Protein AF-A0A914SX20-F1 (afdb_monomer_lite)

Sequence (142 aa):
ERFKAFSTTAESLVAKCKTLLSCYAFHEPKPSIQQNTDINKPLYVNAGNDSLESIGHITGAGIPPNNYKDAMREWKEAFQENFPQEDENKKQSSSADIVEDKKFAEYEIDIAVEEKRRELEMFIREKKNRKALAEKSRRQNG

Foldseek 3Di:
DDQDDDDPPPVVVVVLVVQQVVCVVVVHDGDPDDADPDSVDDGGDDPPRPDCVNNDDPVNDDDPDPDDVRNVVSVVVSCCVVPPDDDPVVPPPDVVVVVPDPVPDDPVVVVVVVVVVVVVVVVVVVVVVVVVVVVVVVVVVD

pLDDT: mean 78.5, std 13.79, range [34.06, 96.38]

Secondary structure (DSSP, 8-state):
----PPPTT-HHHHHHHHHHHHHHHHTPPPP-PPPB--TTS--B--TTS--HHHH--TTSSSPPPSSHHHHHHHHHHHHHHHSPPPPHHHH---HHHHHT-GGG--HHHHHHHHHHHHHHHHHHHHHHHHHHHHHHHHHH--

Radius of gyration: 32.83 Å; chains: 1; bounding box: 59×40×92 Å

Structure (mmCIF, N/CA/C/O backbone):
data_AF-A0A914SX20-F1
#
_entry.id   AF-A0A914SX20-F1
#
loop_
_atom_site.group_PDB
_atom_site.id
_atom_site.type_symbol
_atom_site.label_atom_id
_atom_site.label_alt_id
_atom_site.label_comp_id
_atom_site.label_asym_id
_atom_site.label_entity_id
_atom_site.label_seq_id
_atom_site.pdbx_PDB_ins_code
_atom_site.Cartn_x
_atom_site.Cartn_y
_atom_site.Cartn_z
_atom_site.occupancy
_atom_site.B_iso_or_equiv
_atom_site.auth_seq_id
_atom_site.auth_comp_id
_atom_site.auth_asym_id
_atom_site.auth_atom_id
_atom_site.pdbx_PDB_model_num
ATOM 1 N N . GLU A 1 1 ? -7.775 13.076 -13.516 1.00 34.06 1 GLU A N 1
ATOM 2 C CA . GLU A 1 1 ? -7.476 12.136 -14.619 1.00 34.06 1 GLU A CA 1
ATOM 3 C C . GLU A 1 1 ? -7.643 10.711 -14.099 1.00 34.06 1 GLU A C 1
ATOM 5 O O . GLU A 1 1 ? -7.273 10.458 -12.962 1.00 34.06 1 GLU A O 1
ATOM 10 N N . ARG A 1 2 ? -8.308 9.809 -14.836 1.00 35.44 2 ARG A N 1
ATOM 11 C CA . ARG A 1 2 ? -8.530 8.423 -14.376 1.00 35.44 2 ARG A CA 1
ATOM 12 C C . ARG A 1 2 ? -7.283 7.588 -14.668 1.00 35.44 2 ARG A C 1
ATOM 14 O O . ARG A 1 2 ? -6.905 7.474 -15.832 1.00 35.44 2 ARG A O 1
ATOM 21 N N . PHE A 1 3 ? -6.700 6.983 -13.633 1.00 36.69 3 PHE A N 1
ATOM 22 C CA . PHE A 1 3 ? -5.662 5.955 -13.754 1.00 36.69 3 PHE A CA 1
ATOM 23 C C . PHE A 1 3 ? -6.109 4.872 -14.751 1.00 36.69 3 PHE A C 1
ATOM 25 O O . PHE A 1 3 ? -7.164 4.257 -14.580 1.00 36.69 3 PHE A O 1
ATOM 32 N N . LYS A 1 4 ? -5.318 4.640 -15.804 1.00 35.00 4 LYS A N 1
ATOM 33 C CA . LYS A 1 4 ? -5.474 3.492 -16.707 1.00 35.00 4 LYS A CA 1
ATOM 34 C C . LYS A 1 4 ? -4.441 2.442 -16.310 1.00 35.00 4 LYS A C 1
ATOM 36 O O . LYS A 1 4 ? -3.249 2.636 -16.513 1.00 35.00 4 LYS A O 1
ATOM 41 N N . ALA A 1 5 ? -4.908 1.349 -15.715 1.00 38.56 5 ALA A N 1
ATOM 42 C CA . ALA A 1 5 ? -4.082 0.193 -15.390 1.00 38.56 5 ALA A CA 1
ATOM 43 C C . ALA A 1 5 ? -3.780 -0.638 -16.649 1.00 38.56 5 ALA A C 1
ATOM 45 O O . ALA A 1 5 ? -4.618 -0.749 -17.548 1.00 38.56 5 ALA A O 1
ATOM 46 N N . PHE A 1 6 ? -2.582 -1.228 -16.701 1.00 50.22 6 PHE A N 1
ATOM 47 C CA . PHE A 1 6 ? -2.149 -2.078 -17.806 1.00 50.22 6 PHE A CA 1
ATOM 48 C C . PHE A 1 6 ? -2.756 -3.483 -17.726 1.00 50.22 6 PHE A C 1
ATOM 50 O O . PHE A 1 6 ? -2.814 -4.102 -16.668 1.00 50.22 6 PHE A O 1
ATOM 57 N N . SER A 1 7 ? -3.220 -3.955 -18.882 1.00 50.31 7 SER A N 1
ATOM 58 C CA . SER A 1 7 ? -4.004 -5.175 -19.079 1.00 50.31 7 SER A CA 1
ATOM 59 C C . SER A 1 7 ? -3.126 -6.408 -19.335 1.00 50.31 7 SER A C 1
ATOM 61 O O . SER A 1 7 ? -2.111 -6.327 -20.030 1.00 50.31 7 SER A O 1
ATOM 63 N N . THR A 1 8 ? -3.577 -7.578 -18.869 1.00 52.78 8 THR A N 1
ATOM 64 C CA . THR A 1 8 ? -3.041 -8.922 -19.180 1.00 52.78 8 THR A CA 1
ATOM 65 C C . THR A 1 8 ? -3.148 -9.309 -20.661 1.00 52.78 8 THR A C 1
ATOM 67 O O . THR A 1 8 ? -2.637 -10.348 -21.068 1.00 52.78 8 THR A O 1
ATOM 70 N N . THR A 1 9 ? -3.775 -8.468 -21.487 1.00 57.56 9 THR A N 1
ATOM 71 C CA . THR A 1 9 ? -3.936 -8.666 -22.936 1.00 57.56 9 THR A CA 1
ATOM 72 C C . THR A 1 9 ? -2.714 -8.247 -23.760 1.00 57.56 9 THR A C 1
ATOM 74 O O . THR A 1 9 ? -2.726 -8.386 -24.980 1.00 57.56 9 THR A O 1
ATOM 77 N N . ALA A 1 10 ? -1.652 -7.720 -23.142 1.00 68.44 10 ALA A N 1
ATOM 78 C CA . ALA A 1 10 ? -0.405 -7.422 -23.844 1.00 68.44 10 ALA A CA 1
ATOM 79 C C . ALA A 1 10 ? 0.422 -8.707 -24.036 1.00 68.44 10 ALA A C 1
ATOM 81 O O . ALA A 1 10 ? 1.380 -8.957 -23.304 1.00 68.44 10 ALA A O 1
ATOM 82 N N . GLU A 1 11 ? 0.062 -9.526 -25.030 1.00 71.94 11 GLU A N 1
ATOM 83 C CA . GLU A 1 11 ? 0.748 -10.792 -25.356 1.00 71.94 11 GLU A CA 1
ATOM 84 C C . GLU A 1 11 ? 2.273 -10.628 -25.477 1.00 71.94 11 GLU A C 1
ATOM 86 O O . GLU A 1 11 ? 3.041 -11.469 -25.007 1.00 71.94 11 GLU A O 1
ATOM 91 N N . SER A 1 12 ? 2.721 -9.496 -26.028 1.00 75.00 12 SER A N 1
ATOM 92 C CA . SER A 1 12 ? 4.141 -9.160 -26.165 1.00 75.00 12 SER A CA 1
ATOM 93 C C . SER A 1 12 ? 4.856 -8.960 -24.824 1.00 75.00 12 SER A C 1
ATOM 95 O O . SER A 1 12 ? 6.036 -9.288 -24.713 1.00 75.00 12 SER A O 1
ATOM 97 N N . LEU A 1 13 ? 4.168 -8.458 -23.795 1.00 75.62 13 LEU A N 1
ATOM 98 C CA . LEU A 1 13 ? 4.719 -8.320 -22.447 1.00 75.62 13 LEU A CA 1
ATOM 99 C C . LEU A 1 13 ? 4.821 -9.688 -21.769 1.00 75.62 13 LEU A C 1
ATOM 101 O O . LEU A 1 13 ? 5.866 -10.023 -21.217 1.00 75.62 13 LEU A O 1
ATOM 105 N N . VAL A 1 14 ? 3.773 -10.510 -21.875 1.00 79.44 14 VAL A N 1
ATOM 106 C CA . VAL A 1 14 ? 3.756 -11.870 -21.314 1.00 79.44 14 VAL A CA 1
ATOM 107 C C . VAL A 1 14 ? 4.865 -12.729 -21.924 1.00 79.44 14 VAL A C 1
ATOM 109 O O . VAL A 1 14 ? 5.563 -13.433 -21.193 1.00 79.44 14 VAL A O 1
ATOM 112 N N . ALA A 1 15 ? 5.071 -12.649 -23.242 1.00 81.25 15 ALA A N 1
ATOM 113 C CA . ALA A 1 15 ? 6.157 -13.348 -23.924 1.00 81.25 15 ALA A CA 1
ATOM 114 C C . ALA A 1 15 ? 7.536 -12.919 -23.393 1.00 81.25 15 ALA A C 1
ATOM 116 O O . ALA A 1 15 ? 8.345 -13.774 -23.041 1.00 81.25 15 ALA A O 1
ATOM 117 N N . LYS A 1 16 ? 7.776 -11.608 -23.244 1.00 79.81 16 LYS A N 1
ATOM 118 C CA . LYS A 1 16 ? 9.024 -11.075 -22.669 1.00 79.81 16 LYS A CA 1
ATOM 119 C C . LYS A 1 16 ? 9.252 -11.560 -21.236 1.00 79.81 16 LYS A C 1
ATOM 121 O O . LYS A 1 16 ? 10.356 -12.000 -20.922 1.00 79.81 16 LYS A O 1
ATOM 126 N N . CYS A 1 17 ? 8.221 -11.542 -20.388 1.00 81.75 17 CYS A N 1
ATOM 127 C CA . CYS A 1 17 ? 8.314 -12.036 -19.013 1.00 81.75 17 CYS A CA 1
ATOM 128 C C . CYS A 1 17 ? 8.651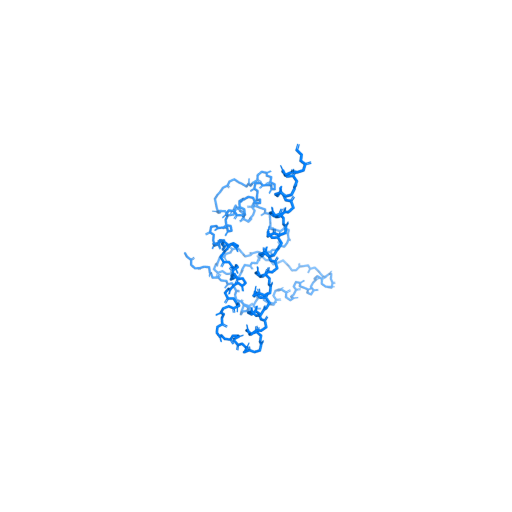 -13.531 -18.959 1.00 81.75 17 CYS A C 1
ATOM 130 O O . CYS A 1 17 ? 9.51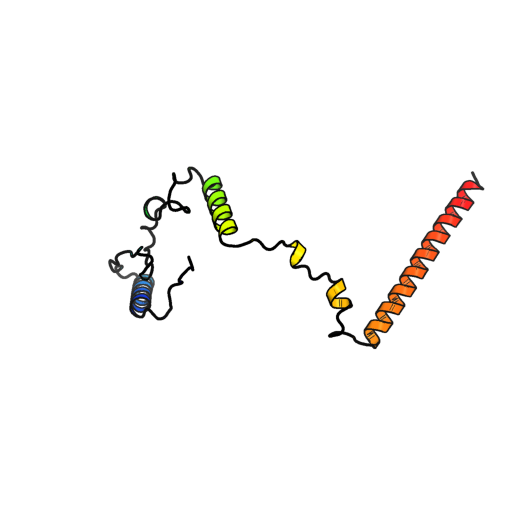6 -13.927 -18.183 1.00 81.75 17 CYS A O 1
ATOM 132 N N . LYS A 1 18 ? 8.016 -14.360 -19.801 1.00 84.75 18 LYS A N 1
ATOM 133 C CA . LYS A 1 18 ? 8.326 -15.796 -19.888 1.00 84.75 18 LYS A CA 1
ATOM 134 C C . LYS A 1 18 ? 9.775 -16.033 -20.304 1.00 84.75 18 LYS A C 1
ATOM 136 O O . LYS A 1 18 ? 10.456 -16.816 -19.655 1.00 84.75 18 LYS A O 1
ATOM 141 N N . THR A 1 19 ? 10.264 -15.324 -21.322 1.00 84.69 19 THR A N 1
ATOM 142 C CA . THR A 1 19 ? 11.665 -15.424 -21.756 1.00 84.69 19 THR A CA 1
ATOM 143 C C . THR A 1 19 ? 12.630 -15.043 -20.637 1.00 84.69 19 THR A C 1
ATOM 145 O O . THR A 1 19 ? 13.569 -15.782 -20.371 1.00 84.69 19 THR A O 1
ATOM 148 N N . LEU A 1 20 ? 12.383 -13.934 -19.932 1.00 83.75 20 LEU A N 1
ATOM 149 C CA . LEU A 1 20 ? 13.219 -13.518 -18.801 1.00 83.75 20 LEU A CA 1
ATOM 150 C C . LEU A 1 20 ? 13.241 -14.554 -17.683 1.00 83.75 20 LEU A C 1
ATOM 152 O O . LEU A 1 20 ? 14.315 -14.884 -17.186 1.00 83.75 20 LEU A O 1
ATOM 156 N N . LEU A 1 21 ? 12.069 -15.060 -17.290 1.00 86.38 21 LEU A N 1
ATOM 157 C CA . LEU A 1 21 ? 11.954 -16.091 -16.261 1.00 86.38 21 LEU A CA 1
ATOM 158 C C . LEU A 1 21 ? 12.725 -17.351 -16.658 1.00 86.38 21 LEU A C 1
ATOM 160 O O . LEU A 1 21 ? 13.450 -17.888 -15.825 1.00 86.38 21 LEU A O 1
ATOM 164 N N . SER A 1 22 ? 12.636 -17.776 -17.921 1.00 89.88 22 SER A N 1
ATOM 165 C CA . SER A 1 22 ? 13.436 -18.887 -18.442 1.00 89.88 22 SER A CA 1
ATOM 166 C C . SER A 1 22 ? 14.935 -18.603 -18.342 1.00 89.88 22 SER A C 1
ATOM 168 O O . SER A 1 22 ? 15.664 -19.431 -17.803 1.00 89.88 22 SER A O 1
ATOM 170 N N . CYS A 1 23 ? 15.406 -17.422 -18.761 1.00 88.38 23 CYS A N 1
ATOM 171 C CA . CYS A 1 23 ? 16.828 -17.087 -18.651 1.00 88.38 23 CYS A CA 1
ATOM 172 C C . CYS A 1 23 ? 17.315 -17.097 -17.194 1.00 88.38 23 CYS A C 1
ATOM 174 O O . CYS A 1 23 ? 18.405 -17.590 -16.917 1.00 88.38 23 CYS A O 1
ATOM 176 N N . TYR A 1 24 ? 16.501 -16.609 -16.249 1.00 85.81 24 TYR A N 1
ATOM 177 C CA . TYR A 1 24 ? 16.815 -16.686 -14.819 1.00 85.81 24 TYR A CA 1
ATOM 178 C C . TYR A 1 24 ? 16.834 -18.125 -14.298 1.00 85.81 24 TYR A C 1
ATOM 180 O O . TYR A 1 24 ? 17.750 -18.486 -13.564 1.00 85.81 24 TYR A O 1
ATOM 188 N N . ALA A 1 25 ? 15.858 -18.951 -14.681 1.00 92.31 25 ALA A N 1
ATOM 189 C CA . ALA A 1 25 ? 15.772 -20.343 -14.246 1.00 92.31 25 ALA A CA 1
ATOM 190 C C . ALA A 1 25 ? 16.964 -21.180 -14.741 1.00 92.31 25 ALA A C 1
ATOM 192 O O . ALA A 1 25 ? 17.479 -22.021 -14.005 1.00 92.31 25 ALA A O 1
ATOM 193 N N . PHE A 1 26 ? 17.424 -20.927 -15.968 1.00 94.56 26 PHE A N 1
ATOM 194 C CA . PHE A 1 26 ? 18.481 -21.704 -16.619 1.00 94.56 26 PHE A CA 1
ATOM 195 C C . PHE A 1 26 ? 19.862 -21.032 -16.603 1.00 94.56 26 PHE A C 1
ATOM 197 O O . PHE A 1 26 ? 20.801 -21.574 -17.176 1.00 94.56 26 PHE A O 1
ATOM 204 N N . HIS A 1 27 ? 20.015 -19.895 -15.912 1.00 86.31 27 HIS A N 1
ATOM 205 C CA . HIS A 1 27 ? 21.260 -19.111 -15.863 1.00 86.31 27 HIS A CA 1
ATOM 206 C C . HIS A 1 27 ? 21.792 -18.721 -17.257 1.00 86.31 27 HIS A C 1
ATOM 208 O O . HIS A 1 27 ? 23.001 -18.626 -17.477 1.00 86.31 27 HIS A O 1
ATOM 214 N N . GLU A 1 28 ? 20.886 -18.483 -18.205 1.00 88.06 28 GLU A N 1
ATOM 215 C CA . GLU A 1 28 ? 21.231 -18.054 -19.559 1.00 88.06 28 GLU A CA 1
ATOM 216 C C . GLU A 1 28 ? 21.491 -16.537 -19.619 1.00 88.06 28 GLU A C 1
ATOM 218 O O . GLU A 1 28 ? 20.978 -15.774 -18.788 1.00 88.06 28 GLU A O 1
ATOM 223 N N . PRO A 1 29 ? 22.265 -16.058 -20.614 1.00 84.12 29 PRO A N 1
ATOM 224 C CA . PRO A 1 29 ? 22.466 -14.633 -20.836 1.00 84.12 29 PRO A CA 1
ATOM 225 C C . PRO A 1 29 ? 21.135 -13.890 -20.962 1.00 84.12 29 PRO A C 1
ATOM 227 O O . PRO A 1 29 ? 20.278 -14.237 -21.776 1.00 84.12 29 PRO A O 1
ATOM 230 N N . LYS A 1 30 ? 20.967 -12.837 -20.158 1.00 79.06 30 LYS A N 1
ATOM 231 C CA . LYS A 1 30 ? 19.733 -12.048 -20.159 1.00 79.06 30 LYS A CA 1
ATOM 232 C C . LYS A 1 30 ? 19.584 -11.317 -21.499 1.00 79.06 30 LYS A C 1
ATOM 234 O O . LYS A 1 30 ? 20.540 -10.672 -21.939 1.00 79.06 30 LYS A O 1
ATOM 239 N N . PRO A 1 31 ? 18.397 -11.342 -22.126 1.00 76.56 31 PRO A N 1
ATOM 240 C CA . PRO A 1 31 ? 18.142 -10.525 -23.302 1.00 76.56 31 PRO A CA 1
ATOM 241 C C . PRO A 1 31 ? 18.243 -9.036 -22.944 1.00 76.56 31 PRO A C 1
ATOM 243 O O . PRO A 1 31 ? 17.766 -8.603 -21.893 1.00 76.56 31 PRO A O 1
ATOM 246 N N . SER A 1 32 ? 18.838 -8.237 -23.834 1.00 73.44 32 SER A N 1
ATOM 247 C CA . SER A 1 32 ? 18.830 -6.775 -23.714 1.00 73.44 32 SER A CA 1
ATOM 248 C C . SER A 1 32 ? 17.429 -6.259 -24.038 1.00 73.44 32 SER A C 1
ATOM 250 O O . SER A 1 32 ? 17.079 -6.029 -25.196 1.00 73.44 32 SER A O 1
ATOM 252 N N . ILE A 1 33 ? 16.583 -6.153 -23.015 1.00 74.50 33 ILE A N 1
ATOM 253 C CA . ILE A 1 33 ? 15.232 -5.615 -23.162 1.00 74.50 33 ILE A CA 1
ATOM 254 C C . ILE A 1 33 ? 15.257 -4.147 -22.753 1.00 74.50 33 ILE A C 1
ATOM 256 O O . ILE A 1 33 ? 15.566 -3.817 -21.609 1.00 74.50 33 ILE A O 1
ATOM 260 N N . GLN A 1 34 ? 14.922 -3.269 -23.696 1.00 76.94 34 GLN A N 1
ATOM 261 C CA . GLN A 1 34 ? 14.808 -1.836 -23.441 1.00 76.94 34 GLN A CA 1
ATOM 262 C C . GLN A 1 34 ? 13.688 -1.549 -22.440 1.00 76.94 34 GLN A C 1
ATOM 264 O O . GLN A 1 34 ? 12.596 -2.118 -22.533 1.00 76.94 34 GLN A O 1
ATOM 269 N N . GLN A 1 35 ? 13.968 -0.646 -21.503 1.00 78.81 35 GLN A N 1
ATOM 270 C CA . GLN A 1 35 ? 12.963 -0.124 -20.587 1.00 78.81 35 GLN A CA 1
ATOM 271 C C . GLN A 1 35 ? 11.910 0.678 -21.346 1.00 78.81 35 GLN A C 1
ATOM 273 O O . GLN A 1 35 ? 12.193 1.298 -22.371 1.00 78.81 35 GLN A O 1
ATOM 278 N N . ASN A 1 36 ? 10.691 0.664 -20.826 1.00 80.94 36 ASN A N 1
ATOM 279 C CA . ASN A 1 36 ? 9.594 1.456 -21.342 1.00 80.94 36 ASN A CA 1
ATOM 280 C C . ASN A 1 36 ? 8.903 2.169 -20.181 1.00 80.94 36 ASN A C 1
ATOM 282 O O . ASN A 1 36 ? 8.273 1.515 -19.352 1.00 80.94 36 ASN A O 1
ATOM 286 N N . THR A 1 37 ? 9.045 3.492 -20.140 1.00 78.06 37 THR A N 1
ATOM 287 C CA . THR A 1 37 ? 8.483 4.389 -19.118 1.00 78.06 37 THR A CA 1
ATOM 288 C C . THR A 1 37 ? 7.341 5.260 -19.657 1.00 78.06 37 THR A C 1
ATOM 290 O O . THR A 1 37 ? 6.813 6.101 -18.937 1.00 78.06 37 THR A O 1
ATOM 293 N N . ASP A 1 38 ? 6.935 5.063 -20.918 1.00 80.19 38 ASP A N 1
ATOM 294 C CA . ASP A 1 38 ? 5.818 5.782 -21.538 1.00 80.19 38 ASP A CA 1
ATOM 295 C C . ASP A 1 38 ? 4.488 5.339 -20.916 1.00 80.19 38 ASP A C 1
ATOM 297 O O . ASP A 1 38 ? 4.095 4.177 -21.029 1.00 80.19 38 ASP A O 1
ATOM 301 N N . ILE A 1 39 ? 3.771 6.288 -20.310 1.00 76.69 39 ILE A N 1
ATOM 302 C CA . ILE A 1 39 ? 2.480 6.079 -19.638 1.00 76.69 39 ILE A CA 1
ATOM 303 C C . ILE A 1 39 ? 1.385 5.509 -20.554 1.00 76.69 39 ILE A C 1
ATOM 305 O O . ILE A 1 39 ? 0.410 4.937 -20.069 1.00 76.69 39 ILE A O 1
ATOM 309 N N . ASN A 1 40 ? 1.525 5.647 -21.875 1.00 80.25 40 ASN A N 1
ATOM 310 C CA . ASN A 1 40 ? 0.558 5.138 -22.850 1.00 80.25 40 ASN A CA 1
ATOM 311 C C . ASN A 1 40 ? 0.877 3.711 -23.317 1.00 80.25 40 ASN A C 1
ATOM 313 O O . ASN A 1 40 ? 0.127 3.135 -24.110 1.00 80.25 40 ASN A O 1
ATOM 317 N N . LYS A 1 41 ? 1.992 3.136 -22.862 1.00 77.75 41 LYS A N 1
ATOM 318 C CA . LYS A 1 41 ? 2.494 1.824 -23.278 1.00 77.75 41 LYS A CA 1
ATOM 319 C C . LYS A 1 41 ? 2.752 0.937 -22.058 1.00 77.75 41 LYS A C 1
ATOM 321 O O . LYS A 1 41 ? 2.832 1.444 -20.943 1.00 77.75 41 LYS A O 1
ATOM 326 N N . PRO A 1 42 ? 2.881 -0.394 -22.238 1.00 74.56 42 PRO A N 1
ATOM 327 C CA . PRO A 1 42 ? 3.111 -1.271 -21.100 1.00 74.56 42 PRO A CA 1
ATOM 328 C C . PRO A 1 42 ? 4.410 -0.884 -20.400 1.00 74.56 42 PRO A C 1
ATOM 330 O O . PRO A 1 42 ? 5.466 -0.880 -21.041 1.00 74.56 42 PRO A O 1
ATOM 333 N N . LEU A 1 43 ? 4.313 -0.564 -19.108 1.00 78.88 43 LEU A N 1
ATOM 334 C CA . LEU A 1 43 ? 5.463 -0.213 -18.287 1.00 78.88 43 LEU A CA 1
ATOM 335 C C . LEU A 1 43 ? 6.392 -1.424 -18.179 1.00 78.88 43 LEU A C 1
ATOM 337 O O . LEU A 1 43 ? 5.952 -2.534 -17.872 1.00 78.88 43 LEU A O 1
ATOM 341 N N . TYR A 1 44 ? 7.676 -1.212 -18.441 1.00 79.62 44 TYR A N 1
ATOM 342 C CA . TYR A 1 44 ? 8.684 -2.259 -18.361 1.00 79.62 44 TYR A CA 1
ATOM 343 C C . TYR A 1 44 ? 9.982 -1.685 -17.792 1.00 79.62 44 TYR A C 1
ATOM 345 O O . TYR A 1 44 ? 10.639 -0.857 -18.424 1.00 79.62 44 TYR A O 1
ATOM 353 N N . VAL A 1 45 ? 10.348 -2.124 -16.588 1.00 81.75 45 VAL A N 1
ATOM 354 C CA . VAL A 1 45 ? 11.512 -1.634 -15.842 1.00 81.75 45 VAL A CA 1
ATOM 355 C C . VAL A 1 45 ? 12.358 -2.837 -15.431 1.00 81.75 45 VAL A C 1
ATOM 357 O O . VAL A 1 45 ? 11.857 -3.764 -14.799 1.00 81.75 45 VAL A O 1
ATOM 360 N N . ASN A 1 46 ? 13.634 -2.842 -15.820 1.00 79.25 46 ASN A N 1
ATOM 361 C CA . ASN A 1 46 ? 14.575 -3.884 -15.417 1.00 79.25 46 ASN A CA 1
ATOM 362 C C . ASN A 1 46 ? 15.132 -3.571 -14.027 1.00 79.25 46 ASN A C 1
ATOM 364 O O . ASN A 1 46 ? 15.499 -2.427 -13.764 1.00 79.25 46 ASN A O 1
ATOM 368 N N . ALA A 1 47 ? 15.285 -4.598 -13.192 1.00 78.00 47 ALA A N 1
ATOM 369 C CA . ALA A 1 47 ? 16.004 -4.472 -11.928 1.00 78.00 47 ALA A CA 1
ATOM 370 C C . ALA A 1 47 ? 17.448 -4.002 -12.171 1.00 78.00 47 ALA A C 1
ATOM 372 O O . ALA A 1 47 ? 18.146 -4.561 -13.022 1.00 78.00 47 ALA A O 1
ATOM 373 N N . GLY A 1 48 ? 17.883 -2.990 -11.421 1.00 79.81 48 GLY A N 1
ATOM 374 C CA . GLY A 1 48 ? 19.197 -2.360 -11.553 1.00 79.81 48 GLY A CA 1
ATOM 375 C C . GLY A 1 48 ? 19.209 -1.124 -12.455 1.00 79.81 48 GLY A C 1
ATOM 376 O O . GLY A 1 48 ? 20.157 -0.348 -12.390 1.00 79.81 48 GLY A O 1
ATOM 377 N N . ASN A 1 49 ? 18.149 -0.899 -13.236 1.00 77.50 49 ASN A N 1
ATOM 378 C CA . ASN A 1 49 ? 17.950 0.335 -13.998 1.00 77.50 49 ASN A CA 1
ATOM 379 C C . ASN A 1 49 ? 16.807 1.191 -13.411 1.00 77.50 49 ASN A C 1
ATOM 381 O O . ASN A 1 49 ? 16.187 1.988 -14.115 1.00 77.50 49 ASN A O 1
ATOM 385 N N . ASP A 1 50 ? 16.479 0.980 -12.142 1.00 81.06 50 ASP A N 1
ATOM 386 C CA . ASP A 1 50 ? 15.367 1.575 -11.404 1.00 81.06 50 ASP A CA 1
ATOM 387 C C . ASP A 1 50 ? 15.863 2.531 -10.307 1.00 81.06 50 ASP A C 1
ATOM 389 O O . ASP A 1 50 ? 15.329 2.569 -9.202 1.00 81.06 50 ASP A O 1
ATOM 393 N N . SER A 1 51 ? 16.911 3.312 -10.598 1.00 83.06 51 SER A N 1
ATOM 394 C CA . SER A 1 51 ? 17.420 4.300 -9.640 1.00 83.06 51 SER A CA 1
ATOM 395 C C . SER A 1 51 ? 16.388 5.404 -9.377 1.00 83.06 51 SER A C 1
ATOM 397 O O . SER A 1 51 ? 15.573 5.727 -10.247 1.00 83.06 51 SER A O 1
ATOM 399 N N . LEU A 1 52 ? 16.436 6.015 -8.189 1.00 75.94 52 LEU A N 1
ATOM 400 C CA . LEU A 1 52 ? 15.532 7.114 -7.821 1.00 75.94 52 LEU A CA 1
ATOM 401 C C . LEU A 1 52 ? 15.658 8.301 -8.784 1.00 75.94 52 LEU A C 1
ATOM 403 O O . LEU A 1 52 ? 14.664 8.939 -9.112 1.00 75.94 52 LEU A O 1
ATOM 407 N N . GLU A 1 53 ? 16.860 8.562 -9.295 1.00 77.62 53 GLU A N 1
ATOM 408 C CA . GLU A 1 53 ? 17.112 9.598 -10.298 1.00 77.62 53 GLU A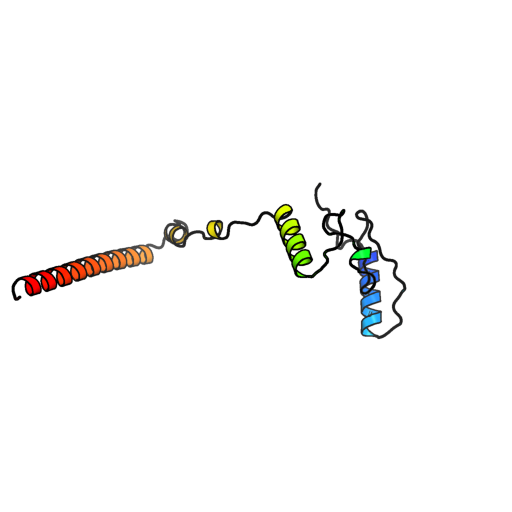 CA 1
ATOM 409 C C . GLU A 1 53 ? 16.463 9.259 -11.645 1.00 77.62 53 GLU A C 1
ATOM 411 O O . GLU A 1 53 ? 15.985 10.154 -12.336 1.00 77.62 53 GLU A O 1
ATOM 416 N N . SER A 1 54 ? 16.432 7.973 -12.018 1.00 78.75 54 SER A N 1
ATOM 417 C CA . SER A 1 54 ? 15.832 7.510 -13.272 1.00 78.75 54 SER A CA 1
ATOM 418 C C . SER A 1 54 ? 14.307 7.420 -13.210 1.00 78.75 54 SER A C 1
ATOM 420 O O . SER A 1 54 ? 13.655 7.609 -14.236 1.00 78.75 54 SER A O 1
ATOM 422 N N . ILE A 1 55 ? 13.737 7.079 -12.052 1.00 78.62 55 ILE A N 1
ATOM 423 C CA . ILE A 1 55 ? 12.281 7.027 -11.837 1.00 78.62 55 ILE A CA 1
ATOM 424 C C . ILE A 1 55 ? 11.725 8.441 -11.629 1.00 78.62 55 ILE A C 1
ATOM 426 O O . ILE A 1 55 ? 10.620 8.744 -12.079 1.00 78.62 55 ILE A O 1
ATOM 430 N N . GLY A 1 56 ? 12.512 9.311 -10.994 1.00 76.50 56 GLY A N 1
ATOM 431 C CA . GLY A 1 56 ? 12.131 10.669 -10.639 1.00 76.50 56 GLY A CA 1
ATOM 432 C C . GLY A 1 56 ? 11.458 10.768 -9.269 1.00 76.50 56 GLY A C 1
ATOM 433 O O . GLY A 1 56 ? 11.303 9.793 -8.533 1.00 76.50 56 GLY A O 1
ATOM 434 N N . HIS A 1 57 ? 11.075 11.994 -8.913 1.00 80.38 57 HIS A N 1
ATOM 435 C CA . HIS A 1 57 ? 10.387 12.295 -7.659 1.00 80.38 57 HIS A CA 1
ATOM 436 C C . HIS A 1 57 ? 8.929 11.812 -7.699 1.00 80.38 57 HIS A C 1
ATOM 438 O O . HIS A 1 57 ? 8.286 11.877 -8.746 1.00 80.38 57 HIS A O 1
ATOM 444 N N . ILE A 1 58 ? 8.373 11.401 -6.556 1.00 77.94 58 ILE A N 1
ATOM 445 C CA . ILE A 1 58 ? 7.004 10.851 -6.442 1.00 77.94 58 ILE A CA 1
ATOM 446 C C . ILE A 1 58 ? 5.948 11.829 -6.984 1.00 77.94 58 ILE A C 1
ATOM 448 O O . ILE A 1 58 ? 4.985 11.428 -7.629 1.00 77.94 58 ILE A O 1
ATOM 452 N N . THR A 1 59 ? 6.155 13.127 -6.765 1.00 73.38 59 THR A N 1
ATOM 453 C CA . THR A 1 59 ? 5.281 14.219 -7.233 1.00 73.38 59 THR A CA 1
ATOM 454 C C . THR A 1 59 ? 5.567 14.668 -8.675 1.00 73.38 59 THR A C 1
ATOM 456 O O . THR A 1 59 ? 4.983 15.641 -9.143 1.00 73.38 59 THR A O 1
ATOM 459 N N . GLY A 1 60 ? 6.505 14.027 -9.382 1.00 70.06 60 GLY A N 1
ATOM 460 C CA . GLY A 1 60 ? 6.936 14.394 -10.738 1.00 70.06 60 GLY A CA 1
ATOM 461 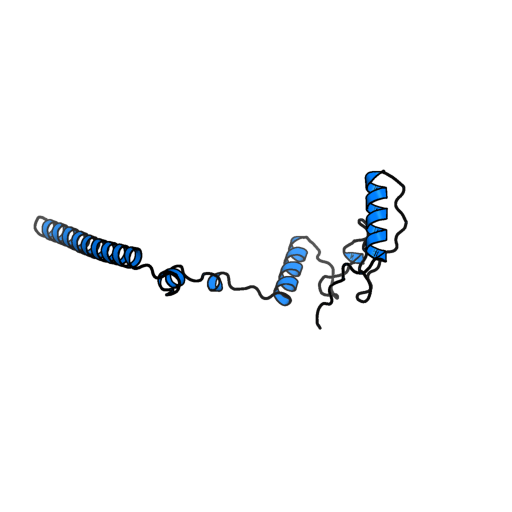C C . GLY A 1 60 ? 7.824 15.645 -10.828 1.00 70.06 60 GLY A C 1
ATOM 462 O O . GLY A 1 60 ? 8.499 15.839 -11.837 1.00 70.06 60 GLY A O 1
ATOM 463 N N . ALA A 1 61 ? 7.880 16.468 -9.778 1.00 64.94 61 ALA A N 1
ATOM 464 C CA . ALA A 1 61 ? 8.752 17.634 -9.666 1.00 64.94 61 ALA A CA 1
ATOM 465 C C . ALA A 1 61 ? 9.250 17.782 -8.221 1.00 64.94 61 ALA A C 1
ATOM 467 O O . ALA A 1 61 ? 8.443 17.838 -7.293 1.00 64.94 61 ALA A O 1
ATOM 468 N N . GLY A 1 62 ? 10.567 17.851 -8.019 1.00 70.00 62 GLY A N 1
ATOM 469 C CA . GLY A 1 62 ? 11.145 17.994 -6.683 1.00 70.00 62 GLY A CA 1
ATOM 470 C C . GLY A 1 62 ? 12.606 17.566 -6.593 1.00 70.00 62 GLY A C 1
ATOM 471 O O . GLY A 1 62 ? 13.157 16.975 -7.522 1.00 70.00 62 GLY A O 1
ATOM 472 N N . ILE A 1 63 ? 13.226 17.886 -5.459 1.00 72.25 63 ILE A N 1
ATOM 473 C CA . ILE A 1 63 ? 14.554 17.389 -5.087 1.00 72.25 63 ILE A CA 1
ATOM 474 C C . ILE A 1 63 ? 14.349 16.009 -4.451 1.00 72.25 63 ILE A C 1
ATOM 476 O O . ILE A 1 63 ? 13.517 15.916 -3.553 1.00 72.25 63 ILE A O 1
ATOM 480 N N . PRO A 1 64 ? 15.075 14.958 -4.875 1.00 72.50 64 PRO A N 1
ATOM 481 C CA . PRO A 1 64 ? 14.983 13.638 -4.258 1.00 72.50 64 PRO A CA 1
ATOM 482 C C . PRO A 1 64 ? 15.167 13.696 -2.733 1.00 72.50 64 PRO A C 1
ATOM 484 O O . PRO A 1 64 ? 15.983 14.487 -2.247 1.00 72.50 64 PRO A O 1
ATOM 487 N N . PRO A 1 65 ? 14.462 12.852 -1.964 1.00 77.94 65 PRO A N 1
ATOM 488 C CA . PRO A 1 65 ? 14.577 12.848 -0.515 1.00 77.94 65 PRO A CA 1
ATOM 489 C C . PRO A 1 65 ? 16.009 12.511 -0.077 1.00 77.94 65 PRO A C 1
ATOM 491 O O . PRO A 1 65 ? 16.594 11.513 -0.494 1.00 77.94 65 PRO A O 1
ATOM 494 N N . ASN A 1 66 ? 16.562 13.328 0.823 1.00 78.81 66 ASN A N 1
ATOM 495 C CA . ASN A 1 66 ? 17.938 13.178 1.315 1.00 78.81 66 ASN A CA 1
ATOM 496 C C . ASN A 1 66 ? 18.128 11.954 2.229 1.00 78.81 66 ASN A C 1
ATOM 498 O O . ASN A 1 66 ? 19.257 11.536 2.487 1.00 78.81 66 ASN A O 1
ATOM 502 N N . ASN A 1 67 ? 17.044 11.412 2.790 1.00 83.94 67 ASN A N 1
ATOM 503 C CA . ASN A 1 67 ? 17.079 10.236 3.649 1.00 83.94 67 ASN A CA 1
ATOM 504 C C . ASN A 1 67 ? 15.768 9.439 3.576 1.00 83.94 67 ASN A C 1
ATOM 506 O O . ASN A 1 67 ? 14.732 9.916 3.114 1.00 83.94 67 ASN A O 1
ATOM 510 N N . TYR A 1 68 ? 15.812 8.220 4.110 1.00 84.75 68 TYR A N 1
ATOM 511 C CA . TYR A 1 68 ? 14.684 7.289 4.118 1.00 84.75 68 TYR A CA 1
ATOM 512 C C . TYR A 1 68 ? 13.429 7.818 4.833 1.00 84.75 68 TYR A C 1
ATOM 514 O O . TYR A 1 68 ? 12.313 7.528 4.407 1.00 84.75 68 TYR A O 1
ATOM 522 N N . LYS A 1 69 ? 13.577 8.582 5.925 1.00 87.81 69 LYS A N 1
ATOM 523 C CA . LYS A 1 69 ? 12.415 9.084 6.678 1.00 87.81 69 LYS A CA 1
ATOM 524 C C . LYS A 1 69 ? 11.629 10.100 5.860 1.00 87.81 69 LYS A C 1
ATOM 526 O O . LYS A 1 69 ? 10.402 10.087 5.908 1.00 87.81 69 LYS A O 1
ATOM 531 N N . ASP A 1 70 ? 12.337 10.948 5.123 1.00 85.31 70 ASP A N 1
ATOM 532 C CA . ASP A 1 70 ? 11.726 11.929 4.232 1.00 85.31 70 ASP A CA 1
ATOM 533 C C . ASP A 1 70 ? 11.030 11.233 3.059 1.00 85.31 70 ASP A C 1
ATOM 535 O O . ASP A 1 70 ? 9.847 11.480 2.839 1.00 85.31 70 ASP A O 1
ATOM 539 N N . ALA A 1 71 ? 11.688 10.247 2.436 1.00 85.62 71 ALA A N 1
ATOM 540 C CA . ALA A 1 71 ? 11.081 9.436 1.378 1.00 85.62 71 ALA A CA 1
ATOM 541 C C . ALA A 1 71 ? 9.782 8.753 1.841 1.00 85.62 71 ALA A C 1
ATOM 543 O O . ALA A 1 71 ? 8.761 8.799 1.159 1.00 85.62 71 ALA A O 1
ATOM 544 N N . MET A 1 72 ? 9.788 8.138 3.028 1.00 89.44 72 MET A N 1
ATOM 545 C CA . MET A 1 72 ? 8.602 7.467 3.569 1.00 89.44 72 MET A CA 1
ATOM 546 C C . MET A 1 72 ? 7.457 8.426 3.884 1.00 89.44 72 MET A C 1
ATOM 548 O O . MET A 1 72 ? 6.291 8.053 3.744 1.00 89.44 72 MET A O 1
ATOM 552 N N . ARG A 1 73 ? 7.771 9.646 4.327 1.00 88.62 73 ARG A N 1
ATOM 553 C CA . ARG A 1 73 ? 6.761 10.674 4.577 1.00 88.62 73 ARG A CA 1
ATOM 554 C C . ARG A 1 73 ? 6.102 11.104 3.268 1.00 88.62 73 ARG A C 1
ATOM 556 O O . ARG A 1 73 ? 4.880 11.083 3.196 1.00 88.62 73 ARG A O 1
ATOM 563 N N . GLU A 1 74 ? 6.895 11.389 2.241 1.00 88.31 74 GLU A N 1
ATOM 564 C CA . GLU A 1 74 ? 6.390 11.771 0.916 1.00 88.31 74 GLU A CA 1
ATOM 565 C C . GLU A 1 74 ? 5.513 10.676 0.298 1.00 88.31 74 GLU A C 1
ATOM 567 O O . GLU A 1 74 ? 4.417 10.958 -0.181 1.00 88.31 74 GLU A O 1
ATOM 572 N N . TRP A 1 75 ? 5.937 9.409 0.378 1.00 88.31 75 TRP A N 1
ATOM 573 C CA . TRP A 1 75 ? 5.121 8.274 -0.068 1.00 88.31 75 TRP A CA 1
ATOM 574 C C . TRP A 1 75 ? 3.786 8.192 0.667 1.00 88.31 75 TRP A C 1
ATOM 576 O O . TRP A 1 75 ? 2.753 7.923 0.054 1.00 88.31 75 TRP A O 1
ATOM 586 N N . LYS A 1 76 ? 3.794 8.422 1.983 1.00 89.56 76 LYS A N 1
ATOM 587 C CA . LYS A 1 76 ? 2.576 8.407 2.792 1.00 89.56 76 LYS A CA 1
ATOM 588 C C . LYS A 1 76 ? 1.632 9.537 2.391 1.00 89.56 76 LYS A C 1
ATOM 590 O O . LYS A 1 76 ? 0.441 9.290 2.244 1.00 89.56 76 LYS A O 1
ATOM 595 N N . GLU A 1 77 ? 2.150 10.745 2.209 1.00 89.12 77 GLU A N 1
ATOM 596 C CA . GLU A 1 77 ? 1.361 11.914 1.811 1.00 89.12 77 GLU A CA 1
ATOM 597 C C . GLU A 1 77 ? 0.750 11.723 0.417 1.00 89.12 77 GLU A C 1
ATOM 599 O O . GLU A 1 77 ? -0.467 11.827 0.268 1.00 89.12 77 GLU A O 1
ATOM 604 N N . ALA A 1 78 ? 1.555 11.319 -0.571 1.00 88.19 78 ALA A N 1
ATOM 605 C CA . ALA A 1 78 ? 1.081 11.042 -1.927 1.00 88.19 78 ALA A CA 1
ATOM 606 C C . ALA A 1 78 ? 0.031 9.918 -1.959 1.00 88.19 78 ALA A C 1
ATOM 608 O O . ALA A 1 78 ? -0.954 9.987 -2.700 1.00 88.19 78 ALA A O 1
ATOM 609 N N . PHE A 1 79 ? 0.206 8.881 -1.134 1.00 89.19 79 PHE A N 1
ATOM 610 C CA . PHE A 1 79 ? -0.790 7.824 -0.989 1.00 89.19 79 PHE A CA 1
ATOM 611 C C . PHE A 1 79 ? -2.099 8.363 -0.405 1.00 89.19 79 PHE A C 1
ATOM 613 O O . PHE A 1 79 ? -3.162 8.087 -0.947 1.00 89.19 79 PHE A O 1
ATOM 620 N N . GLN A 1 80 ? -2.039 9.155 0.664 1.00 89.44 80 GLN A N 1
ATOM 621 C CA . GLN A 1 80 ? -3.228 9.704 1.322 1.00 89.44 80 GLN A CA 1
ATOM 622 C C . GLN A 1 80 ? -3.989 10.711 0.450 1.00 89.44 80 GLN A C 1
ATOM 624 O O . GLN A 1 80 ? -5.210 10.800 0.558 1.00 89.44 80 GLN A O 1
ATOM 629 N N . GLU A 1 81 ? -3.292 11.434 -0.428 1.00 87.31 81 GLU A N 1
ATOM 630 C CA . GLU A 1 81 ? -3.905 12.336 -1.407 1.00 87.31 81 GLU A CA 1
ATOM 631 C C . GLU A 1 81 ? -4.724 11.572 -2.459 1.00 87.31 81 GLU A C 1
ATOM 633 O O . GLU A 1 81 ? -5.837 11.971 -2.803 1.00 87.31 81 GLU A O 1
ATOM 638 N N . ASN A 1 82 ? -4.196 10.447 -2.950 1.00 86.94 82 ASN A N 1
ATOM 639 C CA . ASN A 1 82 ? -4.847 9.650 -3.993 1.00 86.94 82 ASN A CA 1
ATOM 640 C C . ASN A 1 82 ? -5.857 8.633 -3.438 1.00 86.94 82 ASN A C 1
ATOM 642 O O . ASN A 1 82 ? -6.798 8.249 -4.136 1.00 86.94 82 ASN A O 1
ATOM 646 N N . PHE A 1 83 ? -5.669 8.194 -2.193 1.00 85.88 83 PHE A N 1
ATOM 647 C CA . PHE A 1 83 ? -6.468 7.170 -1.530 1.00 85.88 83 PHE A CA 1
ATOM 648 C C . PHE A 1 83 ? -6.981 7.701 -0.183 1.00 85.88 83 PHE A C 1
ATOM 650 O O . PHE A 1 83 ? -6.238 7.690 0.810 1.00 85.88 83 PHE A O 1
ATOM 657 N N . PRO A 1 84 ? -8.256 8.137 -0.122 1.00 82.94 84 PRO A N 1
ATOM 658 C CA . PRO A 1 84 ? -8.868 8.611 1.110 1.00 82.94 84 PRO A CA 1
ATOM 659 C C . PRO A 1 84 ? -8.724 7.562 2.212 1.00 82.94 84 PRO A C 1
ATOM 661 O O . PRO A 1 84 ? -9.104 6.405 2.029 1.00 82.94 84 PRO A O 1
ATOM 664 N N . GLN A 1 85 ? -8.165 7.959 3.352 1.00 81.06 85 GLN A N 1
ATOM 665 C CA . GLN A 1 85 ? -8.104 7.081 4.513 1.00 81.06 85 GLN A CA 1
ATOM 666 C C . GLN A 1 85 ? -9.506 6.992 5.103 1.00 81.06 85 GLN A C 1
ATOM 668 O O . GLN A 1 85 ? -10.096 8.007 5.475 1.00 81.06 85 GLN A O 1
ATOM 673 N N . GLU A 1 86 ? -10.061 5.789 5.161 1.00 74.19 86 GLU A N 1
ATOM 674 C CA . GLU A 1 86 ? -11.282 5.578 5.922 1.00 74.19 86 GLU A CA 1
ATOM 675 C C . GLU A 1 86 ? -10.953 5.722 7.409 1.00 74.19 86 GLU A C 1
ATOM 677 O O . GLU A 1 86 ? -9.981 5.142 7.894 1.00 74.19 86 GLU A O 1
ATOM 682 N N . ASP A 1 87 ? -11.748 6.510 8.134 1.00 69.00 87 ASP A N 1
ATOM 683 C CA . ASP A 1 87 ? -11.644 6.557 9.587 1.00 69.00 87 ASP A CA 1
ATOM 684 C C . ASP A 1 87 ? -11.862 5.132 10.115 1.00 69.00 87 ASP A C 1
ATOM 686 O O . ASP A 1 87 ? -12.938 4.564 9.926 1.00 69.00 87 ASP A O 1
ATOM 690 N N . GLU A 1 88 ? -10.881 4.561 10.814 1.00 59.25 88 GLU A N 1
ATOM 691 C CA . GLU A 1 88 ? -11.029 3.268 11.510 1.00 59.25 88 GLU A CA 1
ATOM 692 C C . GLU A 1 88 ? -12.283 3.267 12.415 1.00 59.25 88 GLU A C 1
ATOM 694 O O . GLU A 1 88 ? -12.982 2.263 12.544 1.00 59.25 88 GLU A O 1
ATOM 699 N N . ASN A 1 89 ? -12.654 4.443 12.938 1.00 56.28 89 ASN A N 1
ATOM 700 C CA . ASN A 1 89 ? -13.865 4.662 13.733 1.00 56.28 89 ASN A CA 1
ATOM 701 C C . ASN A 1 89 ? -15.187 4.541 12.948 1.00 56.28 89 ASN A C 1
ATOM 703 O O . ASN A 1 89 ? -16.236 4.428 13.574 1.00 56.28 89 ASN A O 1
ATOM 707 N N . LYS A 1 90 ? -15.181 4.580 11.608 1.00 55.47 90 LYS A N 1
ATOM 708 C CA . LYS A 1 90 ? -16.385 4.393 10.771 1.00 55.47 90 LYS A CA 1
ATOM 709 C C . LYS A 1 90 ? -16.615 2.938 10.354 1.00 55.47 90 LYS A C 1
ATOM 711 O O . LYS A 1 90 ? -17.723 2.617 9.937 1.00 55.47 90 LYS A O 1
ATOM 716 N N . LYS A 1 91 ? -15.606 2.061 10.458 1.00 54.00 91 LYS A N 1
ATOM 717 C CA . LYS A 1 91 ? -15.721 0.633 10.086 1.00 54.00 91 LYS A CA 1
ATOM 718 C C . LYS A 1 91 ? -16.138 -0.286 11.221 1.00 54.00 91 LYS A C 1
ATOM 720 O O . LYS A 1 91 ? -16.530 -1.422 10.959 1.00 54.00 91 LYS A O 1
ATOM 725 N N . GLN A 1 92 ? -16.117 0.183 12.462 1.00 53.41 92 GLN A N 1
ATOM 726 C CA . GLN A 1 92 ? -16.864 -0.487 13.514 1.00 53.41 92 GLN A CA 1
ATOM 727 C C . GLN A 1 92 ? -18.345 -0.167 13.314 1.00 53.41 92 GLN A C 1
ATOM 729 O O . GLN A 1 92 ? -18.880 0.742 13.937 1.00 53.41 92 GLN A O 1
ATOM 734 N N . SER A 1 93 ? -19.016 -0.958 12.465 1.00 54.59 93 SER A N 1
ATOM 735 C CA . SER A 1 93 ? -20.382 -1.375 12.796 1.00 54.59 93 SER A CA 1
ATOM 736 C C . SER A 1 93 ? -20.315 -1.755 14.265 1.00 54.59 93 SER A C 1
ATOM 738 O O . SER A 1 93 ? -19.571 -2.672 14.632 1.00 54.59 93 SER A O 1
ATOM 740 N N . SER A 1 94 ? -20.953 -0.966 15.119 1.00 58.12 94 SER A N 1
ATOM 741 C CA . SER A 1 94 ? -20.885 -1.226 16.542 1.00 58.12 94 SER A CA 1
ATOM 742 C C . SER A 1 94 ? -21.453 -2.628 16.756 1.00 58.12 94 SER A C 1
ATOM 744 O O . SER A 1 94 ? -22.351 -3.059 16.031 1.00 58.12 94 SER A O 1
ATOM 746 N N . SER A 1 95 ? -20.927 -3.394 17.712 1.00 59.50 95 SER A N 1
ATOM 747 C CA . SER A 1 95 ? -21.518 -4.706 18.008 1.00 59.50 95 SER A CA 1
ATOM 748 C C . SER A 1 95 ? -23.006 -4.588 18.366 1.00 59.50 95 SER A C 1
ATOM 750 O O . SER A 1 95 ? -23.749 -5.545 18.178 1.00 59.50 95 SER A O 1
ATOM 752 N N . ALA A 1 96 ? -23.440 -3.408 18.824 1.00 61.25 96 ALA A N 1
ATOM 753 C CA . ALA A 1 96 ? -24.839 -3.067 19.043 1.00 61.25 96 ALA A CA 1
ATOM 754 C C . ALA A 1 96 ? -25.674 -3.121 17.751 1.00 61.25 96 ALA A C 1
ATOM 756 O O . ALA A 1 96 ? -26.776 -3.655 17.785 1.00 61.25 96 ALA A O 1
ATOM 757 N N . ASP A 1 97 ? -25.129 -2.684 16.611 1.00 63.66 97 ASP A N 1
ATOM 758 C CA . ASP A 1 97 ? -25.841 -2.703 15.324 1.00 63.66 97 ASP A CA 1
ATOM 759 C C . ASP A 1 97 ? -26.133 -4.134 14.842 1.00 63.66 97 ASP A C 1
ATOM 761 O O . ASP A 1 97 ? -27.139 -4.369 14.183 1.00 63.66 97 ASP A O 1
ATOM 765 N N . ILE A 1 98 ? -25.277 -5.103 15.193 1.00 65.75 98 ILE A N 1
ATOM 766 C CA . ILE A 1 98 ? -25.478 -6.525 14.861 1.00 65.75 98 ILE A CA 1
ATOM 767 C C . ILE A 1 98 ? -26.528 -7.157 15.781 1.00 65.75 98 ILE A C 1
ATOM 769 O O . ILE A 1 98 ? -27.332 -7.966 15.331 1.00 65.75 98 ILE A O 1
ATOM 773 N N . VAL A 1 99 ? -26.520 -6.793 17.066 1.00 68.00 99 VAL A N 1
ATOM 774 C CA . VAL A 1 99 ? -27.456 -7.335 18.065 1.00 68.00 99 VAL A CA 1
ATOM 775 C C . VAL A 1 99 ? -28.884 -6.827 17.834 1.00 68.00 99 VAL A C 1
ATOM 777 O O . VAL A 1 99 ? -29.836 -7.528 18.154 1.00 68.00 99 VAL A O 1
ATOM 780 N N . GLU A 1 100 ? -29.049 -5.636 17.257 1.00 71.25 100 GLU A N 1
ATOM 781 C CA . GLU A 1 100 ? -30.362 -5.048 16.954 1.00 71.25 100 GLU A CA 1
ATOM 782 C C . GLU A 1 100 ? -30.837 -5.308 15.507 1.00 71.25 100 GLU A C 1
ATOM 784 O O . GLU A 1 100 ? -31.927 -4.873 15.115 1.00 71.25 100 GLU A O 1
ATOM 789 N N . ASP A 1 101 ? -30.054 -6.030 14.696 1.00 78.12 101 ASP A N 1
ATOM 790 C CA . ASP A 1 101 ? -30.410 -6.335 13.310 1.00 78.12 101 ASP A CA 1
ATOM 791 C C . ASP A 1 101 ? -31.502 -7.416 13.240 1.00 78.12 101 ASP A C 1
ATOM 793 O O . ASP A 1 101 ? -31.296 -8.595 13.535 1.00 78.12 101 ASP A O 1
ATOM 797 N N . LYS A 1 102 ? -32.679 -7.015 12.744 1.00 79.06 102 LYS A N 1
ATOM 798 C CA . LYS A 1 102 ? -33.853 -7.881 12.538 1.00 79.06 102 LYS A CA 1
ATOM 799 C C . LYS A 1 102 ? -33.576 -9.100 11.663 1.00 79.06 102 LYS A C 1
ATOM 801 O O . LYS A 1 102 ? -34.334 -10.065 11.722 1.00 79.06 102 LYS A O 1
ATOM 806 N N . LYS A 1 103 ? -32.534 -9.066 10.829 1.00 81.44 103 LYS A N 1
ATOM 807 C CA . LYS A 1 103 ? -32.132 -10.206 10.002 1.00 81.44 103 LYS A CA 1
ATOM 808 C C . LYS A 1 103 ? -31.626 -11.390 10.838 1.00 81.44 103 LYS A C 1
ATOM 810 O O . LYS A 1 103 ? -31.680 -12.518 10.355 1.00 81.44 103 LYS A O 1
ATOM 815 N N . PHE A 1 104 ? -31.166 -11.134 12.061 1.00 77.81 104 PHE A N 1
ATOM 816 C CA . PHE A 1 104 ? -30.6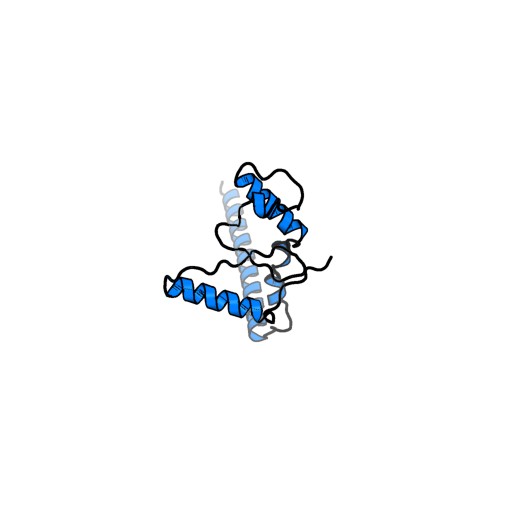32 -12.131 12.990 1.00 77.81 104 PHE A CA 1
ATOM 817 C C . PHE A 1 104 ? -31.516 -12.312 14.236 1.00 77.81 104 PHE A C 1
ATOM 819 O O . PHE A 1 104 ? -31.048 -12.828 15.244 1.00 77.81 104 PHE A O 1
ATOM 826 N N . ALA A 1 105 ? -32.786 -11.891 14.182 1.00 81.94 105 ALA A N 1
ATOM 827 C CA . ALA A 1 105 ? -33.715 -12.058 15.295 1.00 81.94 105 ALA A CA 1
ATOM 828 C C . ALA A 1 105 ? -34.042 -13.545 15.519 1.00 81.94 105 ALA A C 1
ATOM 830 O O . ALA A 1 105 ? -34.606 -14.209 14.643 1.00 81.94 105 ALA A O 1
ATOM 831 N N . GLU A 1 106 ? -33.722 -14.050 16.709 1.00 87.75 106 GLU A N 1
ATOM 832 C CA . GLU A 1 106 ? -33.953 -15.432 17.125 1.00 87.75 106 GLU A CA 1
ATOM 833 C C . GLU A 1 106 ? -34.629 -15.435 18.498 1.00 87.75 106 GLU A C 1
ATOM 835 O O . GLU A 1 106 ? -34.012 -15.124 19.513 1.00 87.75 106 GLU A O 1
ATOM 840 N N . TYR A 1 107 ? -35.904 -15.833 18.534 1.00 87.06 107 TYR A N 1
ATOM 841 C CA . TYR A 1 107 ? -36.770 -15.712 19.715 1.00 87.06 107 TYR A CA 1
ATOM 842 C C . TYR A 1 107 ? -36.159 -16.275 21.010 1.00 87.06 107 TYR A C 1
ATOM 844 O O . TYR A 1 107 ? -36.247 -15.646 22.063 1.00 87.06 107 TYR A O 1
ATOM 852 N N . GLU A 1 108 ? -35.534 -17.453 20.944 1.00 91.56 108 GLU A N 1
ATOM 853 C CA . GLU A 1 108 ? -34.924 -18.091 22.118 1.00 91.56 108 GLU A CA 1
ATOM 854 C C . GLU A 1 108 ? -33.700 -17.316 22.627 1.00 91.56 108 GLU A C 1
ATOM 856 O O . GLU A 1 108 ? -33.501 -17.189 23.837 1.00 91.56 108 GLU A O 1
ATOM 861 N N . ILE A 1 109 ? -32.906 -16.758 21.708 1.00 88.06 109 ILE A N 1
ATOM 862 C CA . ILE A 1 109 ? -31.724 -15.954 22.031 1.00 88.06 109 ILE A CA 1
ATOM 863 C C . ILE A 1 109 ? -32.162 -14.615 22.629 1.00 88.06 109 ILE A C 1
ATOM 865 O O . ILE A 1 109 ? -31.634 -14.214 23.667 1.00 88.06 109 ILE A O 1
ATOM 869 N N . ASP A 1 110 ? -33.164 -13.965 22.038 1.00 88.50 110 ASP A N 1
ATOM 870 C CA . ASP A 1 110 ? -33.678 -12.670 22.492 1.00 88.50 110 ASP A CA 1
ATOM 871 C C . ASP A 1 110 ? -34.212 -12.745 23.931 1.00 88.50 110 ASP A C 1
ATOM 873 O O . AS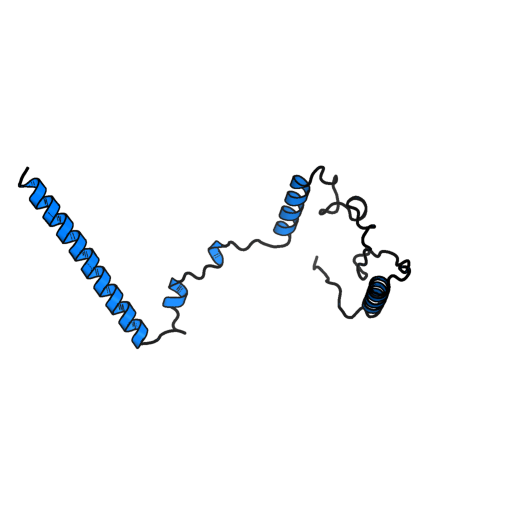P A 1 110 ? -33.912 -11.885 24.764 1.00 88.50 110 ASP A O 1
ATOM 877 N N . ILE A 1 111 ? -34.943 -13.816 24.262 1.00 93.25 111 ILE A N 1
ATOM 878 C CA . ILE A 1 111 ? -35.415 -14.066 25.631 1.00 93.25 111 ILE A CA 1
ATOM 879 C C . ILE A 1 111 ? -34.245 -14.275 26.586 1.00 93.25 111 ILE A C 1
ATOM 881 O O . ILE A 1 111 ? -34.201 -13.643 27.641 1.00 93.25 111 ILE A O 1
ATOM 885 N N . ALA A 1 112 ? -33.288 -15.132 26.228 1.00 93.12 112 ALA A N 1
ATOM 886 C CA . ALA A 1 112 ? -32.151 -15.427 27.092 1.00 93.12 112 ALA A CA 1
ATOM 887 C C . ALA A 1 112 ? -31.305 -14.173 27.375 1.00 93.12 112 ALA A C 1
ATOM 889 O O . ALA A 1 112 ? -30.829 -13.973 28.498 1.00 93.12 112 ALA A O 1
ATOM 890 N N . VAL A 1 113 ? -31.136 -13.304 26.373 1.00 90.38 113 VAL A N 1
ATOM 891 C CA . VAL A 1 113 ? -30.443 -12.018 26.515 1.00 90.38 113 VAL A CA 1
ATOM 892 C C . VAL A 1 113 ? -31.194 -11.101 27.480 1.00 90.38 113 VAL A C 1
ATOM 894 O O . VAL A 1 113 ? -30.574 -10.546 28.393 1.00 90.38 113 VAL A O 1
ATOM 897 N N . GLU A 1 114 ? -32.512 -10.969 27.333 1.00 91.25 114 GLU A N 1
ATOM 898 C CA . GLU A 1 114 ? -33.329 -10.117 28.201 1.00 91.25 114 GLU A CA 1
ATOM 899 C C . GLU A 1 114 ? -33.359 -10.630 29.650 1.00 91.25 114 GLU A C 1
ATOM 901 O O . GLU A 1 114 ? -33.187 -9.860 30.600 1.00 91.25 114 GLU A O 1
ATOM 906 N N . GLU A 1 115 ? -33.472 -11.945 29.847 1.00 95.62 115 GLU A N 1
ATOM 907 C CA . GLU A 1 115 ? -33.394 -12.563 31.172 1.00 95.62 115 GLU A CA 1
ATOM 908 C C . GLU A 1 115 ? -32.053 -12.271 31.852 1.00 95.62 115 GLU A C 1
ATOM 910 O O . GLU A 1 115 ? -32.022 -11.823 33.005 1.00 95.62 115 GLU A O 1
ATOM 915 N N . LYS A 1 116 ? -30.937 -12.445 31.130 1.00 95.69 116 LYS A N 1
ATOM 916 C CA . LYS A 1 116 ? -29.595 -12.146 31.651 1.00 95.69 116 LYS A CA 1
ATOM 917 C C . LYS A 1 116 ? -29.413 -10.668 31.964 1.00 95.69 116 LYS A C 1
ATOM 919 O O . LYS A 1 116 ? -28.777 -10.329 32.968 1.00 95.69 116 LYS A O 1
ATOM 924 N N . ARG A 1 117 ? -29.989 -9.781 31.152 1.00 93.31 117 ARG A N 1
ATOM 925 C CA . ARG A 1 117 ? -29.971 -8.335 31.392 1.00 93.31 117 ARG A CA 1
ATOM 926 C C . ARG A 1 117 ? -30.705 -7.992 32.689 1.00 93.31 117 ARG A C 1
ATOM 928 O O . ARG A 1 117 ? -30.143 -7.308 33.547 1.00 93.31 117 ARG A O 1
ATOM 935 N N . ARG A 1 118 ? -31.900 -8.553 32.890 1.00 95.75 118 ARG A N 1
ATOM 936 C CA . ARG A 1 118 ? -32.693 -8.375 34.115 1.00 95.75 118 ARG A CA 1
ATOM 937 C C . ARG A 1 118 ? -31.969 -8.905 35.356 1.00 95.75 118 ARG A C 1
ATOM 939 O O . ARG A 1 118 ? -31.935 -8.235 36.389 1.00 95.75 118 ARG A O 1
ATOM 946 N N . GLU A 1 119 ? -31.369 -10.093 35.269 1.00 96.38 119 GLU A N 1
ATOM 947 C CA . GLU A 1 119 ? -30.560 -10.679 36.350 1.00 96.38 119 GLU A CA 1
ATOM 948 C C . GLU A 1 119 ? -29.397 -9.766 36.752 1.00 96.38 119 GLU A C 1
ATOM 950 O O . GLU A 1 119 ? -29.163 -9.523 37.942 1.00 96.38 119 GLU A O 1
ATOM 955 N N . LEU A 1 120 ? -28.693 -9.215 35.762 1.00 95.31 120 LEU A N 1
ATOM 956 C CA . LEU A 1 120 ? -27.565 -8.321 35.984 1.00 95.31 120 LEU A CA 1
ATOM 957 C C . LEU A 1 120 ? -27.990 -7.029 36.695 1.00 95.31 120 LEU A C 1
ATOM 959 O O . LEU A 1 120 ? -27.321 -6.593 37.637 1.00 95.31 120 LEU A O 1
ATOM 963 N N . GLU A 1 121 ? -29.113 -6.431 36.298 1.00 95.50 121 GLU A N 1
ATOM 964 C CA . GLU A 1 121 ? -29.651 -5.230 36.943 1.00 95.50 121 GLU A CA 1
ATOM 965 C C . GLU A 1 121 ? -30.017 -5.469 38.410 1.00 95.50 121 GLU A C 1
ATOM 967 O O . GLU A 1 121 ? -29.652 -4.669 39.283 1.00 95.50 121 GLU A O 1
ATOM 972 N N . MET A 1 122 ? -30.681 -6.593 38.704 1.00 95.69 122 MET A N 1
ATOM 973 C CA . MET A 1 122 ? -30.988 -6.984 40.082 1.00 95.69 122 MET A CA 1
ATOM 974 C C . MET A 1 122 ? -29.705 -7.144 40.899 1.00 95.69 122 MET A C 1
ATOM 976 O O . MET A 1 122 ? -29.592 -6.572 41.987 1.00 95.69 122 MET A O 1
ATOM 980 N N . PHE A 1 123 ? -28.700 -7.834 40.354 1.00 96.25 123 PHE A N 1
ATOM 981 C CA . PHE A 1 123 ? -27.421 -8.030 41.030 1.00 96.25 123 PHE A CA 1
ATOM 982 C C . PHE A 1 123 ? -26.704 -6.705 41.324 1.00 96.25 123 PHE A C 1
ATOM 984 O O . PHE A 1 123 ? -26.195 -6.492 42.431 1.00 96.25 123 PHE A O 1
ATOM 991 N N . ILE A 1 124 ? -26.681 -5.779 40.361 1.00 96.00 124 ILE A N 1
ATOM 992 C CA . ILE A 1 124 ? -26.100 -4.443 40.544 1.00 96.00 124 ILE A CA 1
ATOM 993 C C . ILE A 1 124 ? -26.843 -3.688 41.650 1.00 96.00 124 ILE A C 1
ATOM 995 O O . ILE A 1 124 ? -26.200 -3.091 42.524 1.00 96.00 124 ILE A O 1
ATOM 999 N N . ARG A 1 125 ? -28.180 -3.723 41.645 1.00 94.88 125 ARG A N 1
ATOM 1000 C CA . ARG A 1 125 ? -29.018 -3.060 42.652 1.00 94.88 125 ARG A CA 1
ATOM 1001 C C . ARG A 1 125 ? -28.768 -3.622 44.046 1.00 94.88 125 ARG A C 1
ATOM 1003 O O . ARG A 1 125 ? -28.523 -2.858 44.979 1.00 94.88 125 ARG A O 1
ATOM 1010 N N . GLU A 1 126 ? -28.751 -4.941 44.192 1.00 94.94 126 GLU A N 1
ATOM 1011 C CA . GLU A 1 126 ? -28.443 -5.589 45.464 1.00 94.94 126 GLU A CA 1
ATOM 1012 C C . GLU A 1 126 ? -27.041 -5.251 45.961 1.00 94.94 126 GLU A C 1
ATOM 1014 O O . GLU A 1 126 ? -26.856 -4.925 47.132 1.00 94.94 126 GLU A O 1
ATOM 1019 N N . LYS A 1 127 ? -26.038 -5.288 45.077 1.00 95.31 127 LYS A N 1
ATOM 1020 C CA . LYS A 1 127 ? -24.657 -4.950 45.433 1.00 95.31 127 LYS A CA 1
ATOM 1021 C C . LYS A 1 127 ? -24.548 -3.507 45.927 1.00 95.31 127 LYS A C 1
ATOM 1023 O O . LYS A 1 127 ? -23.840 -3.261 46.905 1.00 95.31 127 LYS A O 1
ATOM 1028 N N . LYS A 1 128 ? -25.256 -2.563 45.296 1.00 93.50 128 LYS A N 1
ATOM 1029 C CA . LYS A 1 128 ? -25.346 -1.167 45.761 1.00 93.50 128 LYS A CA 1
ATOM 1030 C C . LYS A 1 128 ? -26.019 -1.078 47.134 1.00 93.50 128 LYS A C 1
ATOM 1032 O O . LYS A 1 128 ? -25.466 -0.443 48.028 1.00 93.50 128 LYS A O 1
ATOM 1037 N N . ASN A 1 129 ? -27.142 -1.767 47.330 1.00 91.62 129 ASN A N 1
ATOM 1038 C CA . ASN A 1 129 ? -27.862 -1.786 48.606 1.00 91.62 129 ASN A CA 1
ATOM 1039 C C . ASN A 1 129 ? -27.013 -2.374 49.745 1.00 91.62 129 ASN A C 1
ATOM 1041 O O . ASN A 1 129 ? -26.938 -1.779 50.818 1.00 91.62 129 ASN A O 1
ATOM 1045 N N . ARG A 1 130 ? -26.314 -3.493 49.500 1.00 90.75 130 ARG A N 1
ATOM 1046 C CA . ARG A 1 130 ? -25.397 -4.120 50.469 1.00 90.75 130 ARG A CA 1
ATOM 1047 C C . ARG A 1 130 ? -24.273 -3.169 50.878 1.00 90.75 130 ARG A C 1
ATOM 1049 O O . ARG A 1 130 ? -23.992 -3.034 52.065 1.00 90.75 130 ARG A O 1
ATOM 1056 N N . LYS A 1 131 ? -23.662 -2.472 49.913 1.00 90.50 131 LYS A N 1
ATOM 1057 C CA . LYS A 1 131 ? -22.631 -1.458 50.193 1.00 90.50 131 LYS A CA 1
ATOM 1058 C C . LYS A 1 131 ? -23.177 -0.300 51.031 1.00 90.50 131 LYS A C 1
ATOM 1060 O O . LYS A 1 131 ? -22.553 0.071 52.019 1.00 90.50 131 LYS A O 1
ATOM 1065 N N . ALA A 1 132 ? -24.348 0.228 50.677 1.00 87.56 132 ALA A N 1
ATOM 1066 C CA . ALA A 1 132 ? -24.975 1.327 51.408 1.00 87.56 132 ALA A CA 1
ATOM 1067 C C . ALA A 1 132 ? -25.347 0.939 52.849 1.00 87.56 132 ALA A C 1
ATOM 1069 O O . ALA A 1 132 ? -25.195 1.749 53.761 1.00 87.56 132 ALA A O 1
ATOM 1070 N N . LEU A 1 133 ? -25.809 -0.297 53.069 1.00 87.12 133 LEU A N 1
ATOM 1071 C CA . LEU A 1 133 ? -26.113 -0.805 54.407 1.00 87.12 133 LEU A CA 1
ATOM 1072 C C . LEU A 1 133 ? -24.842 -0.941 55.255 1.00 87.12 133 LEU A C 1
ATOM 1074 O O . LEU A 1 133 ? -24.809 -0.437 56.373 1.00 87.12 133 LEU A O 1
ATOM 1078 N N . ALA A 1 134 ? -23.782 -1.538 54.701 1.00 85.56 134 ALA A N 1
ATOM 1079 C CA . ALA A 1 134 ? -22.495 -1.669 55.384 1.00 85.56 134 ALA A CA 1
ATOM 1080 C C . ALA A 1 134 ? -21.903 -0.303 55.772 1.00 85.56 134 ALA A C 1
ATOM 1082 O O . ALA A 1 134 ? -21.364 -0.141 56.865 1.00 85.56 134 ALA A O 1
ATOM 1083 N N . GLU A 1 135 ? -22.042 0.701 54.905 1.00 85.38 135 GLU A N 1
ATOM 1084 C CA . GLU A 1 135 ? -21.573 2.054 55.191 1.00 85.38 135 GLU A CA 1
ATOM 1085 C C . GLU A 1 135 ? -22.402 2.752 56.278 1.00 85.38 135 GLU A C 1
ATOM 1087 O O . GLU A 1 135 ? -21.833 3.405 57.152 1.00 85.38 135 GLU A O 1
ATOM 1092 N N . LYS A 1 136 ? -23.729 2.566 56.294 1.00 82.62 136 LYS A N 1
ATOM 1093 C CA . LYS A 1 136 ? -24.586 3.068 57.381 1.00 82.62 136 LYS A CA 1
ATOM 1094 C C . LYS A 1 136 ? -24.248 2.418 58.723 1.00 82.62 136 LYS A C 1
ATOM 1096 O O . LYS A 1 136 ? -24.106 3.136 59.707 1.00 82.62 136 LYS A O 1
ATOM 1101 N N . SER A 1 137 ? -24.057 1.098 58.762 1.00 81.25 137 SER A N 1
ATOM 1102 C CA . SER A 1 137 ? -23.663 0.384 59.984 1.00 81.25 137 SER A CA 1
ATOM 1103 C C . SER A 1 137 ? -22.290 0.828 60.495 1.00 81.25 137 SER A C 1
ATOM 1105 O O . SER A 1 137 ? -22.098 0.972 61.697 1.00 81.25 137 SER A O 1
ATOM 1107 N N . ARG A 1 138 ? -21.342 1.118 59.595 1.00 81.62 138 ARG A N 1
ATOM 1108 C CA . ARG A 1 138 ? -20.016 1.631 59.971 1.00 81.62 138 ARG A CA 1
ATOM 1109 C C . ARG A 1 138 ? -20.068 3.039 60.573 1.00 81.62 138 ARG A C 1
ATOM 1111 O O . ARG A 1 138 ? -19.272 3.330 61.452 1.00 81.62 138 ARG A O 1
ATOM 1118 N N . ARG A 1 139 ? -21.000 3.889 60.126 1.00 76.12 139 ARG A N 1
ATOM 1119 C CA . ARG A 1 139 ? -21.219 5.243 60.674 1.00 76.12 139 ARG A CA 1
ATOM 1120 C C . ARG A 1 139 ? -21.988 5.263 61.999 1.00 76.12 139 ARG A C 1
ATOM 1122 O O . ARG A 1 139 ? -21.946 6.273 62.679 1.00 76.12 139 ARG A O 1
ATOM 1129 N N . GLN A 1 140 ? -22.726 4.203 62.332 1.00 66.44 140 GLN A N 1
ATOM 1130 C CA . GLN A 1 140 ? -23.435 4.091 63.616 1.00 66.44 140 GLN A CA 1
ATOM 1131 C C . GLN A 1 140 ? -22.574 3.478 64.730 1.00 66.44 140 GLN A C 1
ATOM 1133 O O . GLN A 1 140 ? -22.871 3.691 65.900 1.00 66.44 140 GLN A O 1
ATOM 1138 N N . ASN A 1 141 ? -21.526 2.730 64.369 1.00 64.25 141 ASN A N 1
ATOM 1139 C CA . ASN A 1 141 ? -20.654 2.011 65.305 1.00 64.25 141 ASN A CA 1
ATOM 1140 C C . ASN A 1 141 ? -19.266 2.661 65.494 1.00 64.25 141 ASN A C 1
ATOM 1142 O O . ASN A 1 141 ? -18.377 2.019 66.055 1.00 64.25 141 ASN A O 1
ATOM 1146 N N . GLY A 1 142 ? -19.053 3.880 64.996 1.00 52.38 142 GLY A N 1
ATOM 1147 C CA . GLY A 1 142 ? -17.835 4.675 65.191 1.00 52.38 142 GLY A CA 1
ATOM 1148 C C . GLY A 1 142 ? -18.193 6.071 65.657 1.00 52.38 142 GLY A C 1
ATOM 1149 O O . GLY A 1 142 ? -17.407 6.622 66.453 1.00 52.38 142 GLY A O 1
#